Protein AF-A0A0D0CX08-F1 (afdb_monomer_lite)

Foldseek 3Di:
DVCVVCVVVCCVVVVDVDDPDVVVVVVVCVVVCCVVPNDCPPVDCVVVVVVCVCLVVVLQVQDPVVVSVVSSVVVVVVVVD

pLDDT: mean 87.49, std 5.93, range [57.66, 95.19]

Sequence (81 aa):
ETWNKNHDFFIQNGVQDNFNIPKFHSLQHYINSIHWLGTTDNYNTEMFKHLYIDFTKEGWQASKQCDHFLQMVKWLARQEK

Organism: NCBI:txid944289

Radius of gyration: 21.81 Å; chains: 1; bounding box: 42×20×57 Å

Structure (mmCIF, N/CA/C/O backbone):
data_AF-A0A0D0CX08-F1
#
_entry.id   AF-A0A0D0CX08-F1
#
loop_
_atom_site.group_PDB
_atom_site.id
_atom_site.type_symbol
_atom_site.label_atom_id
_atom_site.label_alt_id
_atom_site.label_comp_id
_atom_site.label_asym_id
_atom_site.label_entity_id
_atom_site.label_seq_id
_atom_site.pdbx_PDB_ins_code
_atom_site.Cartn_x
_atom_site.Cartn_y
_atom_site.Cartn_z
_atom_site.occupancy
_atom_site.B_iso_or_equiv
_atom_site.auth_seq_id
_atom_site.auth_comp_id
_atom_site.auth_asym_id
_atom_site.auth_atom_id
_atom_site.pdbx_PDB_model_num
ATOM 1 N N . GLU A 1 1 ? -5.344 -4.257 22.415 1.00 62.34 1 GLU A N 1
ATOM 2 C CA . GLU A 1 1 ? -6.434 -4.555 23.377 1.00 62.34 1 GLU A CA 1
ATOM 3 C C . GLU A 1 1 ? -7.461 -3.435 23.535 1.00 62.34 1 GLU A C 1
ATOM 5 O O . GLU A 1 1 ? -8.644 -3.740 23.559 1.00 62.34 1 GLU A O 1
ATOM 10 N N . THR A 1 2 ? -7.064 -2.160 23.615 1.00 77.31 2 THR A N 1
ATOM 11 C CA . THR A 1 2 ? -7.992 -1.035 23.866 1.00 77.31 2 THR A CA 1
ATOM 12 C C . THR A 1 2 ? -9.047 -0.822 22.773 1.00 77.31 2 THR A C 1
ATOM 14 O O . THR A 1 2 ? -10.198 -0.555 23.093 1.00 77.31 2 THR A O 1
ATOM 17 N N . TRP A 1 3 ? -8.693 -0.993 21.493 1.00 77.81 3 TRP A N 1
ATOM 18 C CA . TRP A 1 3 ? -9.643 -0.866 20.377 1.00 77.81 3 TRP A CA 1
ATOM 19 C C . TRP A 1 3 ? -10.825 -1.836 20.504 1.00 77.81 3 TRP A C 1
ATOM 21 O O . TRP A 1 3 ? -11.973 -1.404 20.521 1.00 77.81 3 TRP A O 1
ATOM 31 N N . ASN A 1 4 ? -10.541 -3.128 20.697 1.00 76.62 4 ASN A N 1
ATOM 32 C CA . ASN A 1 4 ? -11.576 -4.160 20.809 1.00 76.62 4 ASN A CA 1
ATOM 33 C C . ASN A 1 4 ? -12.534 -3.891 21.981 1.00 76.62 4 ASN A C 1
ATOM 35 O O . ASN A 1 4 ? -13.711 -4.195 21.873 1.00 76.62 4 ASN A O 1
ATOM 39 N N . LYS A 1 5 ? -12.052 -3.271 23.066 1.00 81.88 5 LYS A N 1
ATOM 40 C CA . LYS A 1 5 ? -12.874 -2.929 24.239 1.00 81.88 5 LYS A CA 1
ATOM 41 C C . LYS A 1 5 ? -13.828 -1.754 24.001 1.00 81.88 5 LYS A C 1
ATOM 43 O O . LYS A 1 5 ? -14.858 -1.683 24.657 1.00 81.88 5 LYS A O 1
ATOM 48 N N . ASN A 1 6 ? -13.490 -0.841 23.090 1.00 85.81 6 ASN A N 1
ATOM 49 C CA . ASN A 1 6 ? -14.212 0.425 22.929 1.00 85.81 6 ASN A CA 1
ATOM 50 C C . ASN A 1 6 ? -15.013 0.508 21.625 1.00 85.81 6 ASN A C 1
ATOM 52 O O . ASN A 1 6 ? -15.927 1.321 21.528 1.00 85.81 6 ASN A O 1
ATOM 56 N N . HIS A 1 7 ? -14.675 -0.294 20.612 1.00 83.50 7 HIS A N 1
ATOM 57 C CA . HIS A 1 7 ? -15.290 -0.168 19.289 1.00 83.50 7 HIS A CA 1
ATOM 58 C C . HIS A 1 7 ? -16.796 -0.495 19.285 1.00 83.50 7 HIS A C 1
ATOM 60 O O . HIS A 1 7 ? -17.552 0.127 18.538 1.00 83.50 7 HIS A O 1
ATOM 66 N N . ASP A 1 8 ? -17.244 -1.374 20.188 1.00 87.25 8 ASP A N 1
ATOM 67 C CA . ASP A 1 8 ? -18.653 -1.754 20.346 1.00 87.25 8 ASP A CA 1
ATOM 68 C C . ASP A 1 8 ? -19.547 -0.565 20.708 1.00 87.25 8 ASP A C 1
ATOM 70 O O . ASP A 1 8 ? -20.710 -0.531 20.313 1.00 87.25 8 ASP A O 1
ATOM 74 N N . PHE A 1 9 ? -19.011 0.450 21.398 1.00 91.12 9 PHE A N 1
ATOM 75 C CA . PHE A 1 9 ? -19.758 1.665 21.728 1.00 91.12 9 PHE A CA 1
ATOM 76 C C . PHE A 1 9 ? -20.292 2.357 20.468 1.00 91.12 9 PHE A C 1
ATOM 78 O O . PHE A 1 9 ? -21.435 2.808 20.438 1.00 91.12 9 PHE A O 1
ATOM 85 N N . PHE A 1 10 ? -19.493 2.413 19.402 1.00 89.62 10 PHE A N 1
ATOM 86 C CA . PHE A 1 10 ? -19.901 3.052 18.151 1.00 89.62 10 PHE A CA 1
ATOM 87 C C . PHE A 1 10 ? -20.966 2.240 17.407 1.00 89.62 10 PHE A C 1
ATOM 89 O O . PHE A 1 10 ? -21.843 2.830 16.778 1.00 89.62 10 PHE A O 1
ATOM 96 N N . ILE A 1 11 ? -20.921 0.908 17.524 1.00 90.25 11 ILE A N 1
ATOM 97 C CA . ILE A 1 11 ? -21.931 0.009 16.952 1.00 90.25 11 ILE A CA 1
ATOM 98 C C . ILE A 1 11 ? -23.252 0.160 17.718 1.00 90.25 11 ILE A C 1
ATOM 100 O O . ILE A 1 11 ? -24.304 0.357 17.118 1.00 90.25 11 ILE A O 1
ATOM 104 N N . GLN A 1 12 ? -23.197 0.156 19.052 1.00 92.38 12 GLN A 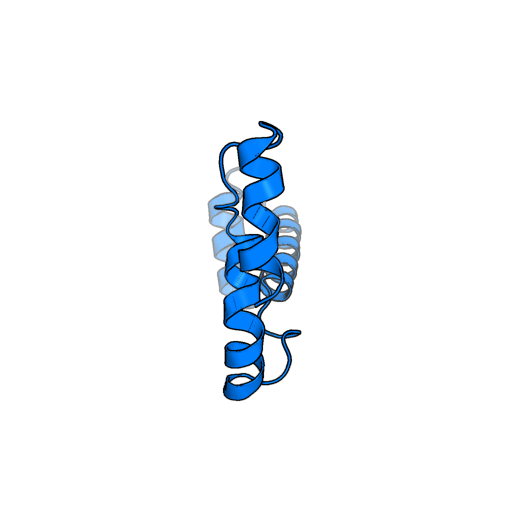N 1
ATOM 105 C CA . GLN A 1 12 ? -24.371 0.292 19.922 1.00 92.38 12 GLN A CA 1
ATOM 106 C C . GLN A 1 12 ? -25.085 1.641 19.767 1.00 92.38 12 GLN A C 1
ATOM 108 O O . GLN A 1 12 ? -26.308 1.696 19.847 1.00 92.38 12 GLN A O 1
ATOM 113 N N . ASN A 1 13 ? -24.341 2.722 19.517 1.00 93.81 13 ASN A N 1
ATOM 114 C CA . ASN A 1 13 ? -24.913 4.047 19.257 1.00 93.81 13 ASN A CA 1
ATOM 115 C C . ASN A 1 13 ? -25.373 4.236 17.798 1.00 93.81 13 ASN A C 1
ATOM 117 O O . ASN A 1 13 ? -25.793 5.333 17.434 1.00 93.81 13 ASN A O 1
ATOM 121 N N . GLY A 1 14 ? -25.282 3.202 16.953 1.00 89.62 14 GLY A N 1
ATOM 122 C CA . GLY A 1 14 ? -25.722 3.254 15.557 1.00 89.62 14 GLY A CA 1
ATOM 123 C C . GLY A 1 14 ? -24.881 4.173 14.668 1.00 89.62 14 GLY A C 1
ATOM 124 O O . GLY A 1 14 ? -25.359 4.620 13.630 1.00 89.62 14 GLY A O 1
ATOM 125 N N . VAL A 1 15 ? -23.641 4.482 15.063 1.00 92.69 15 VAL A N 1
ATOM 126 C CA . VAL A 1 15 ? -22.737 5.325 14.262 1.00 92.69 15 VAL A CA 1
ATOM 127 C C . VAL A 1 15 ? -22.237 4.561 13.034 1.00 92.69 15 VAL A C 1
ATOM 129 O O . VAL A 1 15 ? -22.060 5.152 11.973 1.00 92.69 15 VAL A O 1
ATOM 132 N N . GLN A 1 16 ? -21.998 3.255 13.183 1.00 88.00 16 GLN A N 1
ATOM 133 C CA . GLN A 1 16 ? -21.498 2.381 12.125 1.00 88.00 16 GLN A CA 1
ATOM 134 C C . GLN A 1 16 ? -21.922 0.928 12.388 1.00 88.00 16 GLN A C 1
ATOM 136 O O . GLN A 1 16 ? -21.781 0.447 13.509 1.00 88.00 16 GLN A O 1
ATOM 141 N N . ASP A 1 17 ? -22.350 0.203 11.350 1.00 88.38 17 ASP A N 1
ATOM 142 C CA . ASP A 1 17 ? -22.799 -1.196 11.481 1.00 88.38 17 ASP A CA 1
ATOM 143 C C . ASP A 1 17 ? -21.671 -2.164 11.875 1.00 88.38 17 ASP A C 1
ATOM 145 O O . ASP A 1 17 ? -21.882 -3.123 12.614 1.00 88.38 17 ASP A O 1
ATOM 149 N N . ASN A 1 18 ? -20.462 -1.952 11.344 1.00 86.50 18 ASN A N 1
ATOM 150 C CA . ASN A 1 18 ? -19.272 -2.735 11.669 1.00 86.50 18 ASN A CA 1
ATOM 151 C C . ASN A 1 18 ? -17.979 -1.992 11.300 1.00 86.50 18 ASN A C 1
ATOM 153 O O . ASN A 1 18 ? -17.973 -1.063 10.491 1.00 86.50 18 ASN A O 1
ATOM 157 N N . PHE A 1 19 ? -16.861 -2.467 11.850 1.00 85.31 19 PHE A N 1
ATOM 158 C CA . PHE A 1 19 ? -15.515 -1.963 11.567 1.00 85.31 19 PHE A CA 1
ATOM 159 C C . PHE A 1 19 ? -14.685 -2.940 10.724 1.00 85.31 19 PHE A C 1
ATOM 161 O O . PHE A 1 19 ? -13.461 -2.992 10.864 1.00 85.31 19 PHE A O 1
ATOM 168 N N . ASN A 1 20 ? -15.321 -3.691 9.814 1.00 86.56 20 ASN A N 1
ATOM 169 C CA . ASN A 1 20 ? -14.643 -4.617 8.892 1.00 86.56 20 ASN A CA 1
ATOM 170 C C . ASN A 1 20 ? -13.939 -3.868 7.751 1.00 86.56 20 ASN A C 1
ATOM 172 O O . ASN A 1 20 ? -14.103 -4.161 6.569 1.00 86.56 20 ASN A O 1
ATOM 176 N N . ILE A 1 21 ? -13.155 -2.857 8.108 1.00 88.69 21 ILE A N 1
ATOM 177 C CA . ILE A 1 21 ? -12.397 -2.032 7.185 1.00 88.69 21 ILE A CA 1
ATOM 178 C C . ILE A 1 21 ? -11.021 -2.690 7.043 1.00 88.69 21 ILE A C 1
ATOM 180 O O . ILE A 1 21 ? -10.278 -2.742 8.030 1.00 88.69 21 ILE A O 1
ATOM 184 N N . PRO A 1 22 ? -10.627 -3.140 5.838 1.00 89.00 22 PRO A N 1
ATOM 185 C CA . PRO A 1 22 ? -9.364 -3.849 5.635 1.00 89.00 22 PRO A CA 1
ATOM 186 C C . PRO A 1 22 ? -8.148 -3.111 6.210 1.00 89.00 22 PRO A C 1
ATOM 188 O O . PRO A 1 22 ? -7.284 -3.726 6.822 1.00 89.00 22 PRO A O 1
ATOM 191 N N . LYS A 1 23 ? -8.124 -1.773 6.109 1.00 86.94 23 LYS A N 1
ATOM 192 C CA . LYS A 1 23 ? -7.055 -0.934 6.678 1.00 86.94 23 LYS A CA 1
ATOM 193 C C . LYS A 1 23 ? -6.943 -1.028 8.202 1.00 86.94 23 LYS A C 1
ATOM 195 O O . LYS A 1 23 ? -5.828 -1.047 8.709 1.00 86.94 23 LYS A O 1
ATOM 200 N N . PHE A 1 24 ? -8.061 -1.085 8.930 1.00 85.69 24 PHE A N 1
ATOM 201 C CA . PHE A 1 24 ? -8.022 -1.254 10.386 1.00 85.69 24 PHE A CA 1
ATOM 202 C C . PHE A 1 24 ? -7.594 -2.669 10.766 1.00 85.69 24 PHE A C 1
ATOM 204 O O . PHE A 1 24 ? -6.816 -2.834 11.703 1.00 85.69 24 PHE A O 1
ATOM 211 N N . HIS A 1 25 ? -8.029 -3.680 10.009 1.00 86.12 25 HIS A N 1
ATOM 212 C CA . HIS A 1 25 ? -7.577 -5.053 10.222 1.00 86.12 25 HIS A CA 1
ATOM 213 C C . HIS A 1 25 ? -6.060 -5.196 10.021 1.00 86.12 25 HIS A C 1
ATOM 215 O O . HIS A 1 25 ? -5.397 -5.833 10.836 1.00 86.12 25 HIS A O 1
ATOM 221 N N . SER A 1 26 ? -5.478 -4.530 9.018 1.00 88.00 26 SER A N 1
ATOM 222 C CA . SER A 1 26 ? -4.026 -4.542 8.792 1.00 88.00 26 SER A CA 1
ATOM 223 C C . SER A 1 26 ? -3.214 -4.093 10.012 1.00 88.00 26 SER A C 1
ATOM 225 O O . SER A 1 26 ? -2.139 -4.640 10.251 1.00 88.00 26 SER A O 1
ATOM 227 N N . LEU A 1 27 ? -3.729 -3.164 10.831 1.00 87.88 27 LEU A N 1
ATOM 228 C CA . LEU A 1 27 ? -3.043 -2.698 12.045 1.00 87.88 27 LEU A CA 1
ATOM 229 C C . LEU A 1 27 ? -2.810 -3.821 13.062 1.00 87.88 27 LEU A C 1
ATOM 231 O O . LEU A 1 27 ? -1.821 -3.783 13.791 1.00 87.88 27 LEU A O 1
ATOM 235 N N . GLN A 1 28 ? -3.687 -4.830 13.104 1.00 87.81 28 GLN A N 1
ATOM 236 C CA . GLN A 1 28 ? -3.517 -5.991 13.985 1.00 87.81 28 GLN A CA 1
ATOM 237 C C . GLN A 1 28 ? -2.271 -6.805 13.615 1.00 87.81 28 GLN A C 1
ATOM 239 O O . GLN A 1 28 ? -1.666 -7.434 14.480 1.00 87.81 28 GLN A O 1
ATOM 244 N N . HIS A 1 29 ? -1.861 -6.751 12.347 1.00 89.44 29 HIS A N 1
ATOM 245 C CA . HIS A 1 29 ? -0.708 -7.485 11.834 1.00 89.44 29 HIS A CA 1
ATOM 246 C C . HIS A 1 29 ? 0.584 -6.671 11.865 1.00 89.44 29 HIS A C 1
ATOM 248 O O . HIS A 1 29 ? 1.652 -7.265 11.811 1.00 89.44 29 HIS A O 1
ATOM 254 N N . TYR A 1 30 ? 0.528 -5.341 12.004 1.00 89.94 30 TYR A N 1
ATOM 255 C CA . TYR A 1 30 ? 1.713 -4.477 11.894 1.00 89.94 30 TYR A CA 1
ATOM 256 C C . TYR A 1 30 ? 2.825 -4.825 12.879 1.00 89.94 30 TYR A C 1
ATOM 258 O O . TYR A 1 30 ? 3.982 -4.829 12.480 1.00 89.94 30 TYR A O 1
ATOM 266 N N . ILE A 1 31 ? 2.504 -5.163 14.130 1.00 91.81 31 ILE A N 1
ATOM 267 C CA . ILE A 1 31 ? 3.527 -5.542 15.119 1.00 91.81 31 ILE A CA 1
ATOM 268 C C . ILE A 1 31 ? 4.274 -6.799 14.660 1.00 91.81 31 ILE A C 1
ATOM 270 O O . ILE A 1 31 ? 5.503 -6.817 14.641 1.00 91.81 31 ILE A O 1
ATOM 274 N N . ASN A 1 32 ? 3.529 -7.826 14.241 1.00 93.44 32 ASN A N 1
ATOM 275 C CA . ASN A 1 32 ? 4.108 -9.070 13.745 1.00 93.44 32 ASN A CA 1
ATOM 276 C C . ASN A 1 32 ? 4.910 -8.810 12.469 1.00 93.44 32 ASN A C 1
ATOM 278 O O . ASN A 1 32 ? 6.065 -9.213 12.382 1.00 93.44 32 ASN A O 1
ATOM 282 N N . SER A 1 33 ? 4.334 -8.092 11.505 1.00 92.75 33 SER A N 1
ATOM 283 C CA . SER A 1 33 ? 5.016 -7.726 10.267 1.00 92.75 33 SER A CA 1
ATOM 284 C C . SER A 1 33 ? 6.312 -6.975 10.546 1.00 92.75 33 SER A C 1
ATOM 286 O O . SER A 1 33 ? 7.327 -7.325 9.969 1.00 92.75 33 SER A O 1
ATOM 288 N N . ILE A 1 34 ? 6.329 -6.012 11.471 1.00 93.31 34 ILE A N 1
ATOM 289 C CA . ILE A 1 34 ? 7.551 -5.273 11.807 1.00 93.31 34 ILE A CA 1
ATOM 290 C C . ILE A 1 34 ? 8.614 -6.195 12.411 1.00 93.31 34 ILE A C 1
ATOM 292 O O . ILE A 1 34 ? 9.787 -6.106 12.059 1.00 93.31 34 ILE A O 1
ATOM 296 N N . HIS A 1 35 ? 8.212 -7.114 13.289 1.00 95.19 35 HIS A N 1
ATOM 297 C CA . HIS A 1 35 ? 9.140 -8.059 13.903 1.00 95.19 35 HIS A CA 1
ATOM 298 C C . HIS A 1 35 ? 9.772 -9.011 12.875 1.00 95.19 35 HIS A C 1
ATOM 300 O O . HIS A 1 35 ? 10.972 -9.264 12.924 1.00 95.19 35 HIS A O 1
ATOM 306 N N . TRP A 1 36 ? 8.972 -9.525 11.936 1.00 94.56 36 TRP A N 1
ATOM 307 C CA . TRP A 1 36 ? 9.421 -10.508 10.945 1.00 94.56 36 TRP A CA 1
ATOM 308 C C . TRP A 1 36 ? 10.093 -9.889 9.717 1.00 94.56 36 TRP A C 1
ATOM 310 O O . TRP A 1 36 ? 10.975 -10.503 9.125 1.00 94.56 36 TRP A O 1
ATOM 320 N N . LEU A 1 37 ? 9.651 -8.700 9.311 1.00 92.56 37 LEU A N 1
ATOM 321 C CA . 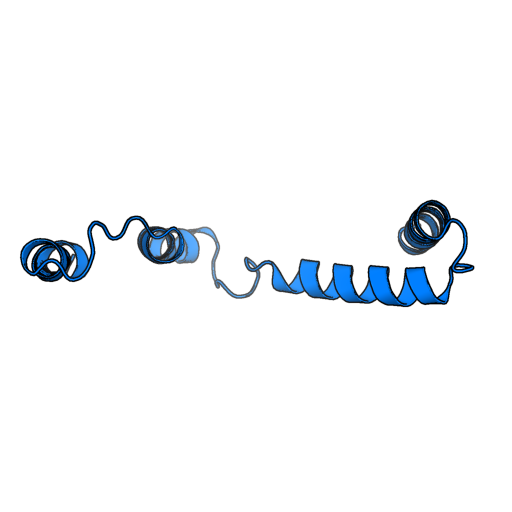LEU A 1 37 ? 9.955 -8.097 8.012 1.00 92.56 37 LEU A CA 1
ATOM 322 C C . LEU A 1 37 ? 10.738 -6.779 8.123 1.00 92.56 37 LEU A C 1
ATOM 324 O O . LEU A 1 37 ? 11.200 -6.255 7.107 1.00 92.56 37 LEU A O 1
ATOM 328 N N . GLY A 1 38 ? 10.902 -6.249 9.339 1.00 92.00 38 GLY A N 1
ATOM 329 C CA . GLY A 1 38 ? 11.608 -5.002 9.613 1.00 92.00 38 GLY A CA 1
ATOM 330 C C . GLY A 1 38 ? 10.727 -3.763 9.433 1.00 92.00 38 GLY A C 1
ATOM 331 O O . GLY A 1 38 ? 9.607 -3.682 9.922 1.00 92.00 38 GLY A O 1
ATOM 332 N N . THR A 1 39 ? 11.247 -2.738 8.766 1.00 88.44 39 THR A N 1
ATOM 333 C CA . THR A 1 39 ? 10.531 -1.463 8.589 1.00 88.44 39 THR A CA 1
ATOM 334 C C . THR A 1 39 ? 9.419 -1.568 7.534 1.00 88.44 39 THR A C 1
ATOM 336 O O . THR A 1 39 ? 9.574 -2.249 6.525 1.00 88.44 39 THR A O 1
ATOM 339 N N . THR A 1 40 ? 8.302 -0.855 7.729 1.00 84.75 40 THR A N 1
ATOM 340 C CA . THR A 1 40 ? 7.136 -0.871 6.818 1.00 84.75 40 THR A CA 1
ATOM 341 C C . THR A 1 40 ? 7.350 -0.150 5.482 1.00 84.75 40 THR A C 1
ATOM 343 O O . THR A 1 40 ? 6.541 -0.311 4.573 1.00 84.75 40 THR A O 1
ATOM 346 N N . ASP A 1 41 ? 8.413 0.646 5.367 1.00 81.75 41 ASP A N 1
ATOM 347 C CA . ASP A 1 41 ? 8.695 1.547 4.240 1.00 81.75 41 ASP A CA 1
ATOM 348 C C . ASP A 1 41 ? 8.779 0.823 2.883 1.00 81.75 41 ASP A C 1
ATOM 350 O O . ASP A 1 41 ? 8.251 1.302 1.887 1.00 81.75 41 ASP A O 1
ATOM 354 N N . ASN A 1 42 ? 9.315 -0.402 2.848 1.00 82.69 42 ASN A N 1
ATOM 355 C CA . ASN A 1 42 ? 9.527 -1.144 1.597 1.00 82.69 42 ASN A CA 1
ATOM 356 C C . ASN A 1 42 ? 8.412 -2.156 1.246 1.00 82.69 42 ASN A C 1
ATOM 358 O O . ASN A 1 42 ? 8.586 -2.988 0.359 1.00 82.69 42 ASN A O 1
ATOM 362 N N . TYR A 1 43 ? 7.277 -2.126 1.954 1.00 84.69 43 TYR A N 1
ATOM 363 C CA . TYR A 1 43 ? 6.157 -3.066 1.756 1.00 84.69 43 TYR A CA 1
ATOM 364 C C . TYR A 1 43 ? 4.902 -2.405 1.180 1.00 84.69 43 TYR A C 1
ATOM 366 O O . TYR A 1 43 ? 3.832 -3.014 1.122 1.00 84.69 43 TYR A O 1
ATOM 374 N N . ASN A 1 44 ? 5.003 -1.142 0.773 1.00 85.69 44 ASN A N 1
ATOM 375 C CA . ASN A 1 44 ? 3.901 -0.431 0.152 1.00 85.69 44 ASN A CA 1
ATOM 376 C C . ASN A 1 44 ? 3.892 -0.654 -1.379 1.00 85.69 44 ASN 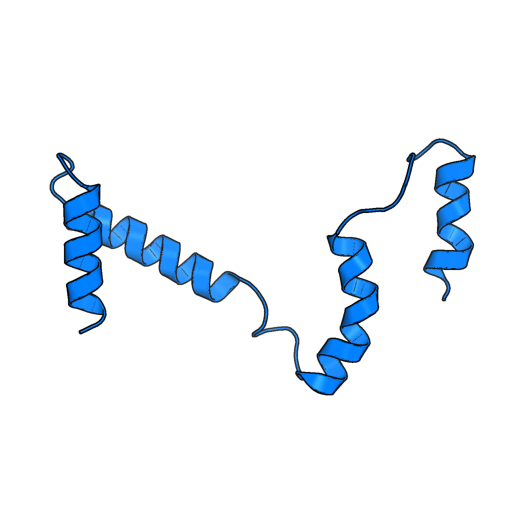A C 1
ATOM 378 O O . ASN A 1 44 ? 4.821 -1.183 -1.983 1.00 85.69 44 ASN A O 1
ATOM 382 N N . THR A 1 45 ? 2.811 -0.245 -2.039 1.00 88.69 45 THR A N 1
ATOM 383 C CA . THR A 1 45 ? 2.691 -0.331 -3.508 1.00 88.69 45 THR A CA 1
ATOM 384 C C . THR A 1 45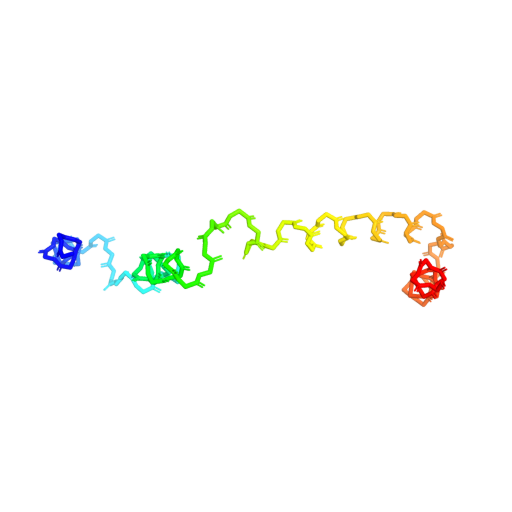 ? 3.314 0.868 -4.233 1.00 88.69 45 THR A C 1
ATOM 386 O O . THR A 1 45 ? 3.074 1.054 -5.420 1.00 88.69 45 THR A O 1
ATOM 389 N N . GLU A 1 46 ? 4.001 1.762 -3.522 1.00 90.19 46 GLU A N 1
ATOM 390 C CA . GLU A 1 46 ? 4.451 3.051 -4.052 1.00 90.19 46 GLU A CA 1
ATOM 391 C C . GLU A 1 46 ? 5.483 2.882 -5.160 1.00 90.19 46 GLU A C 1
ATOM 393 O O . GLU A 1 46 ? 5.343 3.513 -6.205 1.00 90.19 46 GLU A O 1
ATOM 398 N N . MET A 1 47 ? 6.437 1.965 -4.983 1.00 87.56 47 MET A N 1
ATOM 399 C CA . MET A 1 47 ? 7.416 1.619 -6.014 1.00 87.56 47 MET A CA 1
ATOM 400 C C . MET A 1 47 ? 6.724 1.176 -7.313 1.00 87.56 47 MET A C 1
ATOM 402 O O . MET A 1 47 ? 7.002 1.711 -8.384 1.00 87.56 47 MET A O 1
ATOM 406 N N . PHE A 1 48 ? 5.756 0.258 -7.223 1.00 86.88 48 PHE A N 1
ATOM 407 C CA . PHE A 1 48 ? 5.004 -0.213 -8.390 1.00 86.88 48 PHE A CA 1
ATOM 408 C C . PHE A 1 48 ? 4.126 0.877 -9.014 1.00 86.88 48 PHE A C 1
ATOM 410 O O . PHE A 1 48 ? 3.951 0.898 -10.229 1.00 86.88 48 PHE A O 1
ATOM 417 N N . LYS A 1 49 ? 3.587 1.801 -8.210 1.00 91.94 49 LYS A N 1
ATOM 418 C CA . LYS A 1 49 ? 2.842 2.961 -8.719 1.00 91.94 49 LYS A CA 1
ATOM 419 C C . LYS A 1 49 ? 3.741 3.914 -9.502 1.00 91.94 49 LYS A C 1
ATOM 421 O O . LYS A 1 49 ? 3.310 4.378 -10.552 1.00 91.94 49 LYS A O 1
ATOM 426 N N . HIS A 1 50 ? 4.955 4.189 -9.022 1.00 89.81 50 HIS A N 1
ATOM 427 C CA . HIS A 1 50 ? 5.926 5.016 -9.745 1.00 89.81 50 HIS A CA 1
ATOM 428 C C . HIS A 1 50 ? 6.296 4.365 -11.081 1.00 89.81 50 HIS A C 1
ATOM 430 O O . HIS A 1 50 ? 6.081 4.972 -12.125 1.00 89.81 50 HIS A O 1
ATOM 436 N N . LEU A 1 51 ? 6.673 3.082 -11.059 1.00 88.31 51 LEU A N 1
ATOM 437 C CA . LEU A 1 51 ? 6.925 2.284 -12.265 1.00 88.31 51 LEU A CA 1
ATOM 438 C C . LEU A 1 51 ? 5.753 2.316 -13.253 1.00 88.31 51 LEU A C 1
ATOM 440 O O . LEU A 1 51 ? 5.946 2.531 -14.446 1.00 88.31 51 LEU A O 1
ATOM 444 N N . TYR A 1 52 ? 4.524 2.142 -12.764 1.00 87.56 52 TYR A N 1
ATOM 445 C CA . TYR A 1 52 ? 3.335 2.209 -13.609 1.00 87.56 52 TYR A CA 1
ATOM 446 C C . TYR A 1 52 ? 3.162 3.590 -14.250 1.00 87.56 52 TYR A C 1
ATOM 448 O O . TYR A 1 52 ? 2.834 3.673 -15.433 1.00 87.56 52 TYR A O 1
ATOM 456 N N . ILE A 1 53 ? 3.368 4.673 -13.496 1.00 91.69 53 ILE A N 1
ATOM 457 C CA . ILE A 1 53 ? 3.279 6.043 -14.014 1.00 91.69 53 ILE A CA 1
ATOM 458 C C . ILE A 1 53 ? 4.317 6.264 -15.115 1.00 91.69 53 ILE A C 1
ATOM 460 O O . ILE A 1 53 ? 3.948 6.769 -16.177 1.00 91.69 53 ILE A O 1
ATOM 464 N N . ASP A 1 54 ? 5.565 5.868 -14.880 1.00 89.12 54 ASP A N 1
ATOM 465 C CA . ASP A 1 54 ? 6.665 6.067 -15.823 1.00 89.12 54 ASP A CA 1
ATOM 466 C C . ASP A 1 54 ? 6.431 5.249 -17.093 1.00 89.12 54 ASP A C 1
ATOM 468 O O . ASP A 1 54 ? 6.335 5.811 -18.183 1.00 89.12 54 ASP A O 1
ATOM 472 N N . PHE A 1 55 ? 6.162 3.948 -16.966 1.00 86.94 55 PHE A N 1
ATOM 473 C CA . PHE A 1 55 ? 5.893 3.088 -18.119 1.00 86.94 55 PHE A CA 1
ATOM 474 C C . PHE A 1 55 ? 4.642 3.481 -18.899 1.00 86.94 55 PHE A C 1
ATOM 476 O O . PHE A 1 55 ? 4.624 3.389 -20.129 1.00 86.94 55 PHE A O 1
ATOM 483 N N . THR A 1 56 ? 3.595 3.949 -18.218 1.00 90.12 56 THR A N 1
ATOM 484 C CA . THR A 1 56 ? 2.390 4.420 -18.903 1.00 90.12 56 THR A CA 1
ATOM 485 C C . THR A 1 56 ? 2.680 5.700 -19.677 1.00 90.12 56 THR A C 1
ATOM 487 O O . THR A 1 56 ? 2.296 5.810 -20.838 1.00 90.12 56 THR A O 1
ATOM 490 N N . LYS A 1 57 ? 3.362 6.673 -19.064 1.00 91.44 57 LYS A N 1
ATOM 491 C CA . LYS A 1 57 ? 3.636 7.971 -19.693 1.00 91.44 57 LYS A CA 1
ATOM 492 C C . LYS A 1 57 ? 4.660 7.862 -20.816 1.00 91.44 57 LYS A C 1
ATOM 494 O O . LYS A 1 57 ? 4.405 8.363 -21.909 1.00 91.44 57 LYS A O 1
ATOM 499 N N . GLU A 1 58 ? 5.786 7.206 -20.568 1.00 91.69 58 GLU A N 1
ATOM 500 C CA . GLU A 1 58 ? 6.860 7.045 -21.548 1.00 91.69 58 GLU A CA 1
ATOM 501 C C . GLU A 1 58 ? 6.435 6.119 -22.686 1.00 91.69 58 GLU A C 1
ATOM 503 O O . GLU A 1 58 ? 6.615 6.454 -23.858 1.00 91.69 58 GLU A O 1
ATOM 508 N N . GLY A 1 59 ? 5.766 5.008 -22.364 1.00 89.94 59 GLY A N 1
ATOM 509 C CA . GLY A 1 59 ? 5.191 4.123 -23.368 1.00 89.94 59 GLY A CA 1
ATOM 510 C C . GLY A 1 59 ? 4.171 4.848 -24.244 1.00 89.94 59 GLY A C 1
ATOM 511 O O . GLY A 1 59 ? 4.175 4.677 -25.463 1.00 89.94 59 GLY A O 1
ATOM 512 N N . TRP A 1 60 ? 3.313 5.682 -23.648 1.00 90.50 60 TRP A N 1
ATOM 513 C CA . TRP A 1 60 ? 2.344 6.480 -24.396 1.00 90.50 60 TRP A CA 1
ATOM 514 C C . TRP A 1 60 ? 3.031 7.476 -25.334 1.00 90.50 60 TRP A C 1
ATOM 516 O O . TRP A 1 60 ? 2.678 7.538 -26.512 1.00 90.50 60 TRP A O 1
ATOM 526 N N . GLN A 1 61 ? 4.038 8.210 -24.849 1.00 90.38 61 GLN A N 1
ATOM 527 C CA . GLN A 1 61 ? 4.817 9.161 -25.653 1.00 90.38 61 GLN A CA 1
ATOM 528 C C . GLN A 1 61 ? 5.587 8.486 -26.795 1.00 90.38 61 GLN A C 1
ATOM 530 O O . GLN A 1 61 ? 5.685 9.045 -27.885 1.00 90.38 61 GLN A O 1
ATOM 535 N N . ALA A 1 62 ? 6.118 7.286 -26.559 1.00 89.12 62 ALA A N 1
ATOM 536 C CA . ALA A 1 62 ? 6.834 6.505 -27.560 1.00 89.12 62 ALA A CA 1
ATOM 537 C C . ALA A 1 62 ? 5.900 5.795 -28.557 1.00 89.12 62 ALA A C 1
ATOM 539 O O . ALA A 1 62 ? 6.356 5.322 -29.603 1.00 89.12 62 ALA A O 1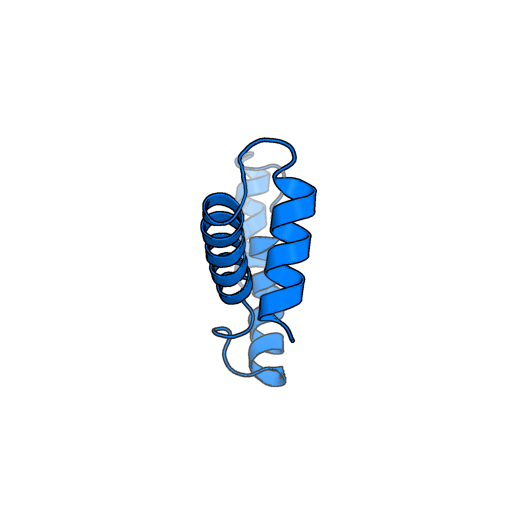
ATOM 540 N N . SER A 1 63 ? 4.603 5.703 -28.247 1.00 88.88 63 SER A N 1
ATOM 541 C CA . SER A 1 63 ? 3.600 5.121 -29.131 1.00 88.88 63 SER A CA 1
ATOM 542 C C . SER A 1 63 ? 3.073 6.145 -30.135 1.00 88.88 63 SER A C 1
ATOM 544 O O . SER A 1 63 ? 2.857 7.321 -29.841 1.00 88.88 63 SER A O 1
ATOM 546 N N . LYS A 1 64 ? 2.773 5.677 -31.342 1.00 84.31 64 LYS A N 1
ATOM 547 C CA . LYS A 1 64 ? 1.779 6.336 -32.177 1.00 84.31 64 LYS A CA 1
ATOM 548 C C . LYS A 1 64 ? 0.438 6.060 -31.504 1.00 84.31 64 LYS A C 1
ATOM 550 O O . LYS A 1 64 ? 0.095 4.903 -31.301 1.00 84.31 64 LYS A O 1
ATOM 555 N N . GLN A 1 65 ? -0.325 7.098 -31.172 1.00 79.88 65 GLN A N 1
ATOM 556 C CA . GLN A 1 65 ? -1.588 7.023 -30.408 1.00 79.88 65 GLN A CA 1
ATOM 557 C C . GLN A 1 65 ? -2.727 6.232 -31.108 1.00 79.88 65 GLN A C 1
ATOM 559 O O . GLN A 1 65 ? -3.872 6.245 -30.669 1.00 79.88 65 GLN A O 1
ATOM 564 N N . CYS A 1 66 ? -2.410 5.517 -32.188 1.00 81.75 66 CYS A N 1
ATOM 565 C CA . CYS A 1 66 ? -3.219 4.524 -32.878 1.00 81.75 66 CYS A CA 1
ATOM 566 C C . CYS A 1 66 ? -2.577 3.148 -32.611 1.00 81.75 66 CYS A C 1
ATOM 568 O O . CYS A 1 66 ? -1.386 2.976 -32.868 1.00 81.75 66 CYS A O 1
ATOM 570 N N . ASP A 1 67 ? -3.328 2.202 -32.040 1.00 82.44 67 ASP A N 1
ATOM 571 C CA . ASP A 1 67 ? -2.823 0.910 -31.530 1.00 82.44 67 ASP A CA 1
ATOM 572 C C . ASP A 1 67 ? -1.740 1.023 -30.438 1.00 82.44 67 ASP A C 1
ATOM 574 O O . ASP A 1 67 ? -0.795 0.230 -30.365 1.00 82.44 67 ASP A O 1
ATOM 578 N N . HIS A 1 68 ? -1.893 2.012 -29.553 1.00 84.94 68 HIS A N 1
ATOM 579 C CA . HIS A 1 68 ? -0.945 2.329 -28.481 1.00 84.94 68 HIS A CA 1
ATOM 580 C C . HIS A 1 68 ? -0.645 1.141 -27.553 1.00 84.94 68 HIS A C 1
ATOM 582 O O . HIS A 1 68 ? 0.503 0.963 -27.171 1.00 84.94 68 HIS A O 1
ATOM 588 N N . PHE A 1 69 ? -1.620 0.281 -27.231 1.00 88.25 69 PHE A N 1
ATOM 589 C CA . PHE A 1 69 ? -1.428 -0.822 -26.277 1.00 88.25 69 PHE A CA 1
ATOM 590 C C . PHE A 1 69 ? -0.312 -1.796 -26.699 1.00 88.25 69 PHE A C 1
ATOM 592 O O . PHE A 1 69 ? 0.631 -2.034 -25.947 1.00 88.25 69 PHE A O 1
ATOM 599 N N . LEU A 1 70 ? -0.363 -2.306 -27.936 1.00 91.69 70 LEU A N 1
ATOM 600 C CA . LEU A 1 70 ? 0.670 -3.196 -28.490 1.00 91.69 70 LEU A CA 1
ATOM 601 C C . LEU A 1 70 ? 2.040 -2.508 -28.564 1.00 91.69 70 LEU A C 1
ATOM 603 O O . LEU A 1 70 ? 3.076 -3.142 -28.358 1.00 91.69 70 LEU A O 1
ATOM 607 N N . GLN A 1 71 ? 2.051 -1.208 -28.851 1.00 90.12 71 GLN A N 1
ATOM 608 C CA . GLN A 1 71 ? 3.276 -0.422 -28.953 1.00 90.12 71 GLN A CA 1
ATOM 609 C C . GLN A 1 71 ? 3.899 -0.149 -27.582 1.00 90.12 71 GLN A C 1
ATOM 611 O O . GLN A 1 71 ? 5.110 -0.293 -27.447 1.00 90.12 71 GLN A O 1
ATOM 616 N N . MET A 1 72 ? 3.088 0.1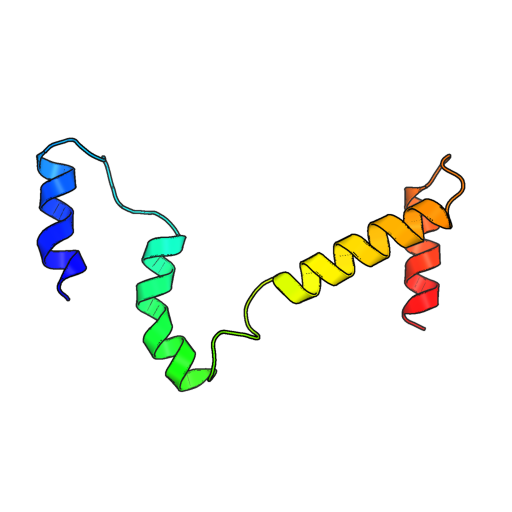54 -26.567 1.00 92.81 72 MET A N 1
ATOM 617 C CA . MET A 1 72 ? 3.505 0.326 -25.175 1.00 92.81 72 MET A CA 1
ATOM 618 C C . MET A 1 72 ? 4.080 -0.972 -24.607 1.00 92.81 72 MET A C 1
ATOM 620 O O . MET A 1 72 ? 5.163 -0.950 -24.034 1.00 92.81 72 MET A O 1
ATOM 624 N N . VAL A 1 73 ? 3.429 -2.116 -24.850 1.00 91.50 73 VAL A N 1
ATOM 625 C CA . VAL A 1 73 ? 3.946 -3.438 -24.447 1.00 91.50 73 VAL A CA 1
ATOM 626 C C . VAL A 1 73 ? 5.278 -3.744 -25.139 1.00 91.50 73 VAL A C 1
ATOM 628 O O . VAL A 1 73 ? 6.231 -4.184 -24.500 1.00 91.50 73 VAL A O 1
ATOM 631 N N . LYS A 1 74 ? 5.384 -3.475 -26.447 1.00 91.88 74 LYS A N 1
ATOM 632 C CA . LYS A 1 74 ? 6.631 -3.677 -27.201 1.00 91.88 74 LYS A CA 1
ATOM 633 C C . LYS A 1 74 ? 7.746 -2.725 -26.762 1.00 91.88 74 LYS A C 1
ATOM 635 O O . LYS A 1 74 ? 8.915 -3.102 -26.818 1.00 91.88 74 LYS A O 1
ATOM 640 N N . TRP A 1 75 ? 7.404 -1.497 -26.386 1.00 91.75 75 TRP A N 1
ATOM 641 C CA . TRP A 1 75 ? 8.340 -0.516 -25.849 1.00 91.75 75 TRP A CA 1
ATOM 642 C C . TRP A 1 75 ? 8.843 -0.947 -24.468 1.00 91.75 75 TRP A C 1
ATOM 644 O O . TRP A 1 75 ? 10.053 -0.976 -24.266 1.00 91.75 75 TRP A O 1
ATOM 654 N N . LEU A 1 76 ? 7.947 -1.398 -23.585 1.00 91.00 76 LEU A N 1
ATOM 655 C CA . LEU A 1 76 ? 8.287 -1.911 -22.257 1.00 91.00 76 LEU A CA 1
ATOM 656 C C . LEU A 1 76 ? 9.228 -3.121 -22.343 1.00 91.00 76 LEU A C 1
ATOM 658 O O . LEU A 1 76 ? 10.290 -3.125 -21.731 1.00 91.00 76 LEU A O 1
ATOM 662 N N . ALA A 1 77 ? 8.914 -4.085 -23.215 1.00 91.69 77 ALA A N 1
ATOM 663 C CA . ALA A 1 77 ? 9.749 -5.266 -23.455 1.00 91.69 77 ALA A CA 1
ATOM 664 C C . ALA A 1 77 ? 11.163 -4.942 -23.987 1.00 91.69 77 ALA A C 1
ATOM 666 O O . ALA A 1 77 ? 12.027 -5.817 -24.015 1.00 91.69 77 ALA A O 1
ATOM 667 N N . ARG A 1 78 ? 11.403 -3.711 -24.462 1.00 88.62 78 ARG A N 1
ATOM 668 C CA . ARG A 1 78 ? 12.736 -3.226 -24.854 1.00 88.62 78 ARG A CA 1
ATOM 669 C C . ARG A 1 78 ? 13.490 -2.545 -23.710 1.00 88.62 78 ARG A C 1
ATOM 671 O O . ARG A 1 78 ? 14.702 -2.461 -23.823 1.00 88.62 78 ARG A O 1
ATOM 678 N N . GLN A 1 79 ? 12.806 -2.053 -22.675 1.00 86.44 79 GLN A N 1
ATOM 679 C CA . GLN A 1 79 ? 13.441 -1.439 -21.500 1.00 86.44 79 GLN A CA 1
ATOM 680 C C . GLN A 1 79 ? 13.921 -2.486 -20.487 1.00 86.44 79 GLN A C 1
ATOM 682 O O . GLN A 1 79 ? 14.896 -2.260 -19.784 1.00 86.44 79 GLN A O 1
ATOM 687 N N . GLU A 1 80 ? 13.246 -3.636 -20.416 1.00 79.19 80 GLU A N 1
ATOM 688 C CA . GLU A 1 80 ? 13.576 -4.725 -19.480 1.00 79.19 80 GLU A CA 1
ATOM 689 C C . GLU A 1 80 ? 14.691 -5.668 -19.981 1.00 79.19 80 GLU A C 1
ATOM 691 O O . GLU A 1 80 ? 15.050 -6.618 -19.285 1.00 79.19 80 GLU A O 1
ATOM 696 N N . LYS A 1 81 ? 15.209 -5.443 -21.195 1.00 57.66 81 LYS A N 1
ATOM 697 C CA . LYS A 1 81 ? 16.198 -6.296 -21.870 1.00 57.66 81 LYS A CA 1
ATOM 698 C C . LYS A 1 81 ? 17.604 -5.723 -21.770 1.00 57.66 81 LYS A C 1
ATOM 700 O O . LYS A 1 81 ? 18.530 -6.533 -21.548 1.00 57.66 81 LYS A O 1
#

Secondary structure (DSSP, 8-state):
-HHHHHHHHHHHTTS-S----HHHHHHHHHHHHHHHH--GGGGSSHHHHHHHHHHHHHHHHHS-SSSHHHHHHHHHHHH--